Protein AF-A0A7S0ZUU3-F1 (afdb_monomer)

Structure (mmCIF, N/CA/C/O backbone):
data_AF-A0A7S0ZUU3-F1
#
_entry.id   AF-A0A7S0ZUU3-F1
#
loop_
_atom_site.group_PDB
_atom_site.id
_atom_site.type_symbol
_atom_site.label_atom_id
_atom_site.label_alt_id
_atom_site.label_comp_id
_atom_site.label_asym_id
_atom_site.label_entity_id
_atom_site.la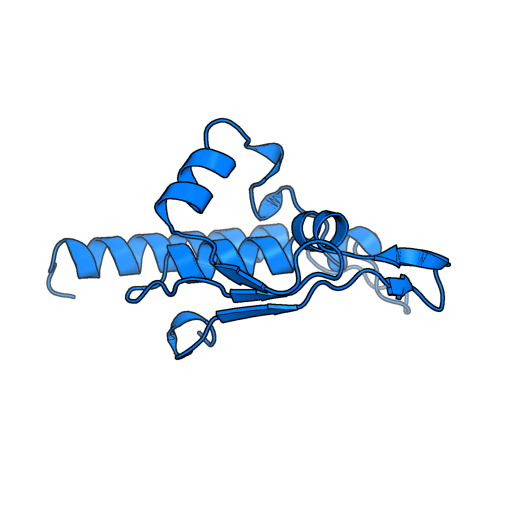bel_seq_id
_atom_site.pdbx_PDB_ins_code
_atom_site.Cartn_x
_atom_site.Cartn_y
_atom_site.Cartn_z
_atom_site.occupancy
_atom_site.B_iso_or_equiv
_atom_site.auth_seq_id
_atom_site.auth_comp_id
_atom_site.auth_asym_id
_atom_site.auth_atom_id
_atom_site.pdbx_PDB_model_num
ATOM 1 N N . TYR A 1 1 ? -13.919 -6.413 -0.246 1.00 64.88 1 TYR A N 1
ATOM 2 C CA . TYR A 1 1 ? -13.371 -6.154 1.104 1.00 64.88 1 TYR A CA 1
ATOM 3 C C . TYR A 1 1 ? -12.536 -7.333 1.614 1.00 64.88 1 TYR A C 1
ATOM 5 O O . TYR A 1 1 ? -12.935 -7.974 2.579 1.00 64.88 1 TYR A O 1
ATOM 13 N N . TYR A 1 2 ? -11.403 -7.670 0.983 1.00 88.50 2 TYR A N 1
ATOM 14 C CA . TYR A 1 2 ? -10.568 -8.771 1.500 1.00 88.50 2 TYR A CA 1
ATOM 15 C C . TYR A 1 2 ? -9.638 -8.297 2.627 1.00 88.50 2 TYR A C 1
ATOM 17 O O . TYR A 1 2 ? -9.578 -8.9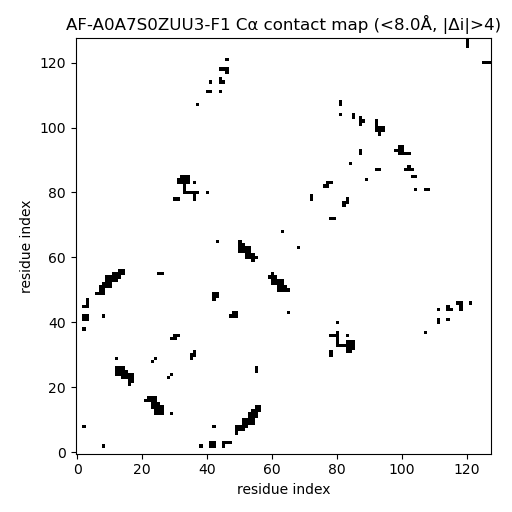58 3.655 1.00 88.50 2 TYR A O 1
ATOM 25 N N . VAL A 1 3 ? -9.015 -7.115 2.492 1.00 92.12 3 VAL A N 1
ATOM 26 C CA . VAL A 1 3 ? -8.154 -6.528 3.540 1.00 92.12 3 VAL A CA 1
ATOM 27 C C . VAL A 1 3 ? -8.922 -6.338 4.853 1.00 92.12 3 VAL A C 1
ATOM 29 O O . VAL A 1 3 ? -8.450 -6.728 5.908 1.00 92.12 3 VAL A O 1
ATOM 32 N N . GLU A 1 4 ? -10.160 -5.851 4.792 1.00 90.00 4 GLU A N 1
ATOM 33 C CA . GLU A 1 4 ? -11.045 -5.704 5.963 1.00 90.00 4 GLU A CA 1
ATOM 34 C C . GLU A 1 4 ? -11.332 -7.030 6.696 1.00 90.00 4 GLU A C 1
ATOM 36 O O . GLU A 1 4 ? -11.639 -7.033 7.884 1.00 90.00 4 GLU A O 1
ATOM 41 N N . ARG A 1 5 ? -11.280 -8.162 5.982 1.00 91.12 5 ARG A N 1
ATOM 42 C CA . ARG A 1 5 ? -11.618 -9.493 6.509 1.00 91.12 5 ARG A CA 1
ATOM 43 C C . ARG A 1 5 ? -10.388 -10.341 6.827 1.00 91.12 5 ARG A C 1
ATOM 45 O O . ARG A 1 5 ? -10.549 -11.471 7.280 1.00 91.12 5 ARG A O 1
ATOM 52 N N . CYS A 1 6 ? -9.180 -9.847 6.563 1.00 92.19 6 CYS A N 1
ATOM 53 C CA . CYS A 1 6 ? -7.968 -10.622 6.787 1.00 92.19 6 CYS A CA 1
ATOM 54 C C . CYS A 1 6 ? -7.603 -10.674 8.280 1.00 92.19 6 CYS A C 1
ATOM 56 O O . CYS A 1 6 ? -7.910 -9.768 9.053 1.00 92.19 6 CYS A O 1
ATOM 58 N N . ASN A 1 7 ? -6.947 -11.760 8.695 1.00 93.12 7 ASN A N 1
ATOM 59 C CA . ASN A 1 7 ? -6.415 -11.914 10.054 1.00 93.12 7 ASN A CA 1
ATOM 60 C C . ASN A 1 7 ? -4.919 -11.588 10.138 1.00 93.12 7 ASN A C 1
ATOM 62 O O . ASN A 1 7 ? -4.389 -11.391 11.230 1.00 93.12 7 ASN A O 1
ATOM 66 N N . CYS A 1 8 ? -4.242 -11.539 8.993 1.00 91.50 8 CYS A N 1
ATOM 67 C CA . CYS A 1 8 ? -2.836 -11.202 8.863 1.00 91.50 8 CYS A CA 1
ATOM 68 C C . CYS A 1 8 ? -2.619 -10.356 7.603 1.00 91.50 8 CYS A C 1
ATOM 70 O O . CYS A 1 8 ? -3.335 -10.504 6.614 1.00 91.50 8 CYS A O 1
ATOM 72 N N . PHE A 1 9 ? -1.611 -9.485 7.643 1.00 92.81 9 PHE A N 1
ATOM 73 C CA . PHE A 1 9 ? -1.205 -8.659 6.511 1.00 92.81 9 PHE A CA 1
ATOM 74 C C . PHE A 1 9 ? 0.293 -8.857 6.287 1.00 92.81 9 PHE A C 1
ATOM 76 O O . PHE A 1 9 ? 1.100 -8.535 7.159 1.00 92.81 9 PHE A O 1
ATOM 83 N N . TRP A 1 10 ? 0.661 -9.415 5.138 1.00 92.38 10 TRP A N 1
ATOM 84 C CA . TRP A 1 10 ? 2.043 -9.751 4.808 1.00 92.38 10 TRP A CA 1
ATOM 85 C C . TRP A 1 10 ? 2.491 -8.970 3.582 1.00 92.38 10 TRP A C 1
ATOM 87 O O . TRP A 1 10 ? 1.818 -8.971 2.554 1.00 92.38 10 TRP A O 1
ATOM 97 N N . VAL A 1 11 ? 3.657 -8.343 3.685 1.00 92.00 11 VAL A N 1
ATOM 98 C CA . VAL A 1 11 ? 4.350 -7.723 2.559 1.00 92.00 11 VAL A CA 1
ATOM 99 C C . VAL A 1 11 ? 5.562 -8.578 2.238 1.00 92.00 11 VAL A C 1
ATOM 101 O O . VAL A 1 11 ? 6.599 -8.474 2.889 1.00 92.00 11 VAL A O 1
ATOM 104 N N . LEU A 1 12 ? 5.424 -9.440 1.234 1.00 91.94 12 LEU A N 1
ATOM 105 C CA . LEU A 1 12 ? 6.531 -10.236 0.718 1.00 91.94 12 LEU A CA 1
ATOM 106 C C . LEU A 1 12 ? 7.205 -9.470 -0.423 1.00 91.94 12 LEU A C 1
ATOM 108 O O . LEU A 1 12 ? 6.656 -9.367 -1.521 1.00 91.94 12 LEU A O 1
ATOM 112 N N . ALA A 1 13 ? 8.380 -8.908 -0.150 1.00 92.25 13 ALA A N 1
ATOM 113 C CA . ALA A 1 13 ? 9.139 -8.130 -1.123 1.00 92.25 13 ALA A CA 1
ATOM 114 C C . ALA A 1 13 ? 10.650 -8.439 -1.052 1.00 92.25 13 ALA A C 1
ATOM 116 O O . ALA A 1 13 ? 11.439 -7.520 -0.799 1.00 92.25 13 ALA A O 1
ATOM 117 N N . PRO A 1 14 ? 11.054 -9.711 -1.261 1.00 91.62 14 PRO A N 1
ATOM 118 C CA . PRO A 1 14 ? 12.462 -10.073 -1.396 1.00 91.62 14 PRO A CA 1
ATOM 119 C C . PRO A 1 14 ? 13.075 -9.398 -2.625 1.00 91.62 14 PRO A C 1
ATOM 121 O O . PRO A 1 14 ? 12.360 -9.005 -3.558 1.00 91.62 14 PRO A O 1
ATOM 124 N N . ASP A 1 15 ? 14.396 -9.270 -2.621 1.00 91.31 15 ASP A N 1
ATOM 125 C CA . ASP A 1 15 ? 15.122 -8.791 -3.780 1.00 91.31 15 ASP A CA 1
ATOM 126 C C . ASP A 1 15 ? 15.055 -9.869 -4.867 1.00 91.31 15 ASP A C 1
ATOM 128 O O . ASP A 1 15 ? 15.477 -11.012 -4.710 1.00 91.31 15 ASP A O 1
ATOM 132 N N . ALA A 1 16 ? 14.491 -9.500 -6.006 1.00 91.69 16 ALA A N 1
ATOM 133 C CA . ALA A 1 16 ? 14.325 -10.385 -7.146 1.00 91.69 16 ALA A CA 1
ATOM 134 C C . ALA A 1 16 ? 14.698 -9.648 -8.429 1.00 91.69 16 ALA A C 1
ATOM 136 O O . ALA A 1 16 ? 14.773 -8.419 -8.472 1.00 91.69 16 ALA A O 1
ATOM 137 N N . ARG A 1 17 ? 14.914 -10.392 -9.510 1.00 93.44 17 ARG A N 1
ATOM 138 C CA . ARG A 1 17 ? 15.046 -9.817 -10.847 1.00 93.44 17 ARG A CA 1
ATOM 139 C C . ARG A 1 17 ? 13.821 -10.214 -11.651 1.00 93.44 17 ARG A C 1
ATOM 141 O O . ARG A 1 17 ? 13.510 -11.395 -11.738 1.00 93.44 17 ARG A O 1
ATOM 148 N N . HIS A 1 18 ? 13.114 -9.232 -12.199 1.00 89.81 18 HIS A N 1
ATOM 149 C CA . HIS A 1 18 ? 11.989 -9.501 -13.087 1.00 89.81 18 HIS A CA 1
ATOM 150 C C . HIS A 1 18 ? 12.494 -10.265 -14.311 1.00 89.81 18 HIS A C 1
ATOM 152 O O . HIS A 1 18 ? 13.445 -9.803 -14.941 1.00 89.81 18 HIS A O 1
ATOM 158 N N . GLU A 1 19 ? 11.846 -11.375 -14.663 1.00 92.38 19 GLU A N 1
ATOM 159 C CA . GLU A 1 19 ? 12.294 -12.237 -15.764 1.00 92.38 19 GLU A CA 1
ATOM 160 C C . GLU A 1 19 ? 12.339 -11.460 -17.084 1.00 92.38 19 GLU A C 1
ATOM 162 O O . GLU A 1 19 ? 13.410 -11.269 -17.644 1.00 92.38 19 GLU A O 1
ATOM 167 N N . ASP A 1 20 ? 11.211 -10.873 -17.500 1.00 90.25 20 ASP A N 1
ATOM 168 C CA . ASP A 1 20 ? 11.132 -10.191 -18.803 1.00 90.25 20 ASP A CA 1
ATOM 169 C C . ASP A 1 20 ? 11.836 -8.825 -18.844 1.00 90.25 20 ASP A C 1
ATOM 171 O O . ASP A 1 20 ? 12.508 -8.475 -19.810 1.00 90.25 20 ASP A O 1
ATOM 175 N N . ARG A 1 21 ? 11.663 -8.003 -17.799 1.00 85.94 21 ARG A N 1
ATOM 176 C CA . ARG A 1 21 ? 12.192 -6.626 -17.763 1.00 85.94 21 ARG A CA 1
ATOM 177 C C . ARG A 1 21 ? 13.638 -6.548 -17.291 1.00 85.94 21 ARG A C 1
ATOM 179 O O . ARG A 1 21 ? 14.244 -5.482 -17.374 1.00 85.94 21 ARG A O 1
ATOM 186 N N . HIS A 1 22 ? 14.159 -7.623 -16.703 1.00 89.25 22 HIS A N 1
ATOM 187 C CA . HIS A 1 22 ? 15.471 -7.689 -16.056 1.00 89.25 22 HIS A CA 1
ATOM 188 C C . HIS A 1 22 ? 15.733 -6.617 -14.981 1.00 89.25 22 HIS A C 1
ATOM 190 O O . HIS A 1 22 ? 16.879 -6.439 -14.553 1.00 89.25 22 HIS A O 1
ATOM 196 N N . GLN A 1 23 ? 14.685 -5.928 -14.523 1.00 89.31 23 GLN A N 1
ATOM 197 C CA . GLN A 1 23 ? 14.733 -4.897 -13.490 1.00 89.31 23 GLN A CA 1
ATOM 198 C C . GLN A 1 23 ? 14.815 -5.534 -12.103 1.00 89.31 23 GLN A C 1
ATOM 200 O O . GLN A 1 23 ? 14.249 -6.602 -11.867 1.00 89.31 23 GLN A O 1
ATOM 205 N N . ARG A 1 24 ? 15.499 -4.861 -11.171 1.00 90.94 24 ARG A N 1
ATOM 206 C CA . ARG A 1 24 ? 15.481 -5.257 -9.760 1.00 90.94 24 ARG A CA 1
ATOM 207 C C . ARG A 1 24 ? 14.109 -4.957 -9.158 1.00 90.94 24 ARG A C 1
ATOM 209 O O . ARG A 1 24 ? 13.624 -3.829 -9.221 1.00 90.94 24 ARG A O 1
ATOM 216 N N . CYS A 1 25 ? 13.518 -5.973 -8.558 1.00 91.50 25 CYS A N 1
ATOM 217 C CA . CYS A 1 25 ? 12.333 -5.903 -7.726 1.00 91.50 25 CYS A CA 1
ATOM 218 C C . CYS A 1 25 ? 12.746 -6.107 -6.268 1.00 91.50 25 CYS A C 1
ATOM 220 O O . CYS A 1 25 ? 13.767 -6.718 -5.988 1.00 91.50 25 CYS A O 1
ATOM 222 N N . GLY A 1 26 ? 11.958 -5.561 -5.357 1.00 92.00 26 GLY A N 1
ATOM 223 C CA . GLY A 1 26 ? 12.213 -5.561 -3.920 1.00 92.00 26 GLY A CA 1
ATOM 224 C C . GLY A 1 26 ? 11.289 -4.572 -3.225 1.00 92.00 26 GLY A C 1
ATOM 225 O O . GLY A 1 26 ? 10.389 -3.997 -3.856 1.00 92.00 26 GLY A O 1
ATOM 226 N N . PHE A 1 27 ? 11.520 -4.320 -1.940 1.00 90.31 27 PHE A N 1
ATOM 227 C CA . PHE A 1 2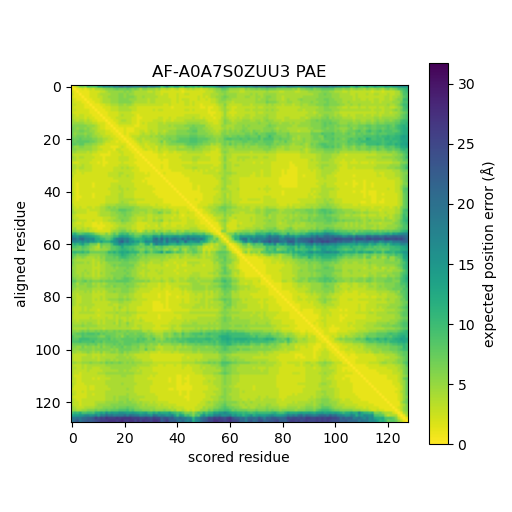7 ? 10.636 -3.474 -1.132 1.00 90.31 27 PHE A CA 1
ATOM 228 C C . PHE A 1 27 ? 10.436 -2.059 -1.700 1.00 90.31 27 PHE A C 1
ATOM 230 O O . PHE A 1 27 ? 9.312 -1.557 -1.738 1.00 90.31 27 PHE A O 1
ATOM 237 N N . ALA A 1 28 ? 11.492 -1.434 -2.232 1.00 89.12 28 ALA A N 1
ATOM 238 C CA . ALA A 1 28 ? 11.394 -0.112 -2.857 1.00 89.12 28 ALA A CA 1
ATOM 239 C C . ALA A 1 28 ? 10.463 -0.111 -4.084 1.00 89.12 28 ALA A C 1
ATOM 241 O O . ALA A 1 28 ? 9.606 0.763 -4.214 1.00 89.12 28 ALA A O 1
ATOM 242 N N . SER A 1 29 ? 10.585 -1.121 -4.955 1.00 91.56 29 SER A N 1
ATOM 243 C CA . SER A 1 29 ? 9.703 -1.272 -6.120 1.00 91.56 29 SER A CA 1
ATOM 244 C C . SER A 1 29 ? 8.260 -1.574 -5.705 1.00 91.56 29 SER A C 1
ATOM 246 O O . SER A 1 29 ? 7.333 -1.004 -6.273 1.00 91.56 29 SER A O 1
ATOM 248 N N . TRP A 1 30 ? 8.062 -2.389 -4.659 1.00 92.94 30 TRP A N 1
ATOM 249 C CA . TRP A 1 30 ? 6.748 -2.699 -4.095 1.00 92.94 30 TRP A CA 1
ATOM 250 C C . TRP A 1 30 ? 6.061 -1.424 -3.587 1.00 92.94 30 TRP A C 1
ATOM 252 O O . TRP A 1 30 ? 4.944 -1.123 -4.005 1.00 92.94 30 TRP A O 1
ATOM 262 N N . ARG A 1 31 ? 6.781 -0.595 -2.815 1.00 90.62 31 ARG A N 1
ATOM 263 C CA . ARG A 1 31 ? 6.327 0.734 -2.364 1.00 90.62 31 ARG A CA 1
ATOM 264 C C . ARG A 1 31 ? 6.101 1.719 -3.513 1.00 90.62 31 ARG A C 1
ATOM 266 O O . ARG A 1 31 ? 5.509 2.772 -3.292 1.00 90.62 31 ARG A O 1
ATOM 273 N N . GLY A 1 32 ? 6.574 1.441 -4.726 1.00 92.56 32 GLY A N 1
ATOM 274 C CA . GLY A 1 32 ? 6.298 2.235 -5.925 1.00 92.56 32 GLY A CA 1
ATOM 275 C C . GLY A 1 32 ? 4.939 1.937 -6.566 1.00 92.56 32 GLY A C 1
ATOM 276 O O . GLY A 1 32 ? 4.396 2.794 -7.264 1.00 92.56 32 GLY A O 1
ATOM 277 N N . ARG A 1 33 ? 4.364 0.754 -6.319 1.00 94.12 33 ARG A N 1
ATOM 278 C CA . ARG A 1 33 ? 3.148 0.290 -6.998 1.00 94.12 33 ARG A CA 1
ATOM 279 C C . ARG A 1 33 ? 1.886 0.858 -6.361 1.00 94.12 33 ARG A C 1
ATOM 281 O O . ARG A 1 33 ? 1.722 0.840 -5.144 1.00 94.12 33 ARG A O 1
ATOM 288 N N . GLY A 1 34 ? 0.976 1.323 -7.208 1.00 95.56 34 GLY A N 1
ATOM 289 C CA . GLY A 1 34 ? -0.302 1.909 -6.812 1.00 95.56 34 GLY A CA 1
ATOM 290 C C . GLY A 1 34 ? -1.172 0.945 -6.015 1.00 95.56 34 GLY A C 1
ATOM 291 O O . GLY A 1 34 ? -1.620 1.289 -4.924 1.00 95.56 34 GLY A O 1
ATOM 292 N N . TRP A 1 35 ? -1.318 -0.289 -6.505 1.00 94.75 35 TRP A N 1
ATOM 293 C CA . TRP A 1 35 ? -2.079 -1.336 -5.821 1.00 94.75 35 TRP A CA 1
ATOM 294 C C . TRP A 1 35 ? -1.518 -1.668 -4.436 1.00 94.75 35 TRP A C 1
ATOM 296 O O . TRP A 1 35 ? -2.267 -1.690 -3.471 1.00 94.75 35 TRP A O 1
ATOM 306 N N . CYS A 1 36 ? -0.200 -1.811 -4.301 1.00 94.44 36 CYS A N 1
ATOM 307 C CA . CYS A 1 36 ? 0.428 -2.116 -3.013 1.00 94.44 36 CYS A CA 1
ATOM 308 C C . CYS A 1 36 ? 0.231 -0.996 -1.981 1.00 94.44 36 CYS A C 1
ATOM 310 O O . CYS A 1 36 ? -0.087 -1.253 -0.822 1.00 94.44 36 CYS A O 1
ATOM 312 N N . ARG A 1 37 ? 0.340 0.268 -2.411 1.00 94.31 37 ARG A N 1
ATOM 313 C CA . ARG A 1 37 ? 0.017 1.414 -1.548 1.00 94.31 37 ARG A CA 1
ATOM 314 C C . ARG A 1 37 ? -1.453 1.419 -1.151 1.00 94.31 37 ARG A C 1
ATOM 316 O O . ARG A 1 37 ? -1.762 1.721 -0.003 1.00 94.31 37 ARG A O 1
ATOM 323 N N . LEU A 1 38 ? -2.356 1.109 -2.084 1.00 95.25 38 LEU A N 1
ATOM 324 C CA . LEU A 1 38 ? -3.780 0.996 -1.782 1.00 95.25 38 LEU A CA 1
ATOM 325 C C . LEU A 1 38 ? -4.026 -0.063 -0.705 1.00 95.25 38 LEU A C 1
ATOM 327 O O . LEU A 1 38 ? -4.795 0.204 0.207 1.00 95.25 38 LEU A O 1
ATOM 331 N N . GLU A 1 39 ? -3.364 -1.219 -0.768 1.00 94.69 39 GLU A N 1
ATOM 332 C CA . GLU A 1 39 ? -3.488 -2.270 0.248 1.00 94.69 39 GLU A CA 1
ATOM 333 C C . GLU A 1 39 ? -3.043 -1.796 1.636 1.00 94.69 39 GLU A C 1
ATOM 335 O O . GLU A 1 39 ? -3.743 -2.038 2.620 1.00 94.69 39 GLU A O 1
ATOM 340 N N . GLU A 1 40 ? -1.922 -1.075 1.732 1.00 92.19 40 GLU A N 1
ATOM 341 C CA . GLU A 1 40 ? -1.471 -0.500 3.007 1.00 92.19 40 GLU A CA 1
ATOM 342 C C . GLU A 1 40 ? -2.466 0.518 3.565 1.00 92.19 40 GLU A C 1
ATOM 344 O O . GLU A 1 40 ? -2.808 0.472 4.749 1.00 92.19 40 GLU A O 1
ATOM 349 N N . TRP A 1 41 ? -2.961 1.421 2.715 1.00 93.75 41 TRP A N 1
ATOM 350 C CA . TRP A 1 41 ? -3.966 2.404 3.113 1.00 93.75 41 TRP A CA 1
ATOM 351 C C . TRP A 1 41 ? -5.304 1.748 3.453 1.00 93.75 41 TRP A C 1
ATOM 353 O O . TRP A 1 41 ? -5.960 2.177 4.395 1.00 93.75 41 TRP A O 1
ATOM 363 N N . ALA A 1 42 ? -5.688 0.676 2.765 1.00 94.62 42 ALA A N 1
ATOM 364 C CA . ALA A 1 42 ? -6.869 -0.109 3.091 1.00 94.6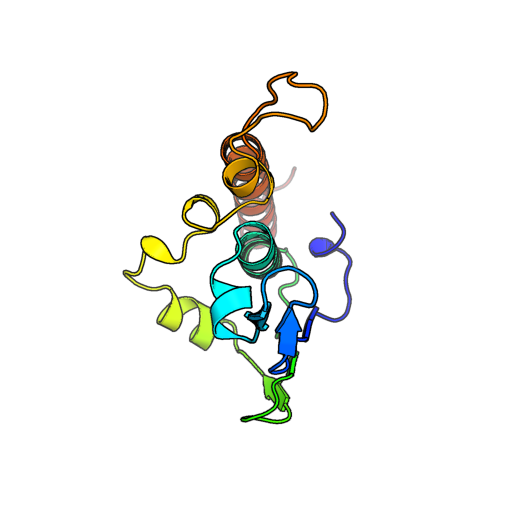2 42 ALA A CA 1
ATOM 365 C C . ALA A 1 42 ? -6.718 -0.799 4.454 1.00 94.62 42 ALA A C 1
ATOM 367 O O . ALA A 1 42 ? -7.651 -0.786 5.249 1.00 94.62 42 ALA A O 1
ATOM 368 N N . ASN A 1 43 ? -5.541 -1.341 4.782 1.00 93.88 43 ASN A N 1
ATOM 369 C CA . ASN A 1 43 ? -5.279 -1.878 6.118 1.00 93.88 43 ASN A CA 1
ATOM 370 C C . ASN A 1 43 ? -5.371 -0.769 7.178 1.00 93.88 43 ASN A C 1
ATOM 372 O O . ASN A 1 43 ? -6.043 -0.933 8.199 1.00 93.88 43 ASN A O 1
ATOM 376 N N . PHE A 1 44 ? -4.780 0.396 6.907 1.00 91.94 44 PHE A N 1
ATOM 377 C CA . PHE A 1 44 ? -4.876 1.552 7.794 1.00 91.94 44 PHE A CA 1
ATOM 378 C C . PHE A 1 44 ? -6.318 2.056 7.968 1.00 91.94 44 PHE A C 1
ATOM 380 O O . PHE A 1 44 ? -6.701 2.419 9.074 1.00 91.94 44 PHE A O 1
ATOM 387 N N . LEU A 1 45 ? -7.136 2.060 6.915 1.00 93.06 45 LEU A N 1
ATOM 388 C CA . LEU A 1 45 ? -8.531 2.516 6.942 1.00 93.06 45 LEU A CA 1
ATOM 389 C C . LEU A 1 45 ? -9.531 1.418 7.315 1.00 93.06 45 LEU A C 1
ATOM 391 O O . LEU A 1 45 ? -10.714 1.705 7.463 1.00 93.06 45 LEU A O 1
ATOM 395 N N . SER A 1 46 ? -9.087 0.178 7.498 1.00 93.25 46 SER A N 1
ATOM 396 C CA . SER A 1 46 ? -9.957 -0.884 7.998 1.00 93.25 46 SER A CA 1
ATOM 397 C C . SER A 1 46 ? -10.396 -0.605 9.438 1.00 93.25 46 SER A C 1
ATOM 399 O O . SER A 1 46 ? -9.696 0.082 10.200 1.00 93.25 46 SER A O 1
ATOM 401 N N . ARG A 1 47 ? -11.551 -1.154 9.834 1.00 90.19 47 ARG A N 1
ATOM 402 C CA . ARG A 1 47 ? -12.031 -1.054 11.229 1.00 90.19 47 ARG A CA 1
ATOM 403 C C . ARG A 1 47 ? -11.085 -1.768 12.193 1.00 90.19 47 ARG A C 1
ATOM 405 O O . ARG A 1 47 ? -10.856 -1.308 13.308 1.00 90.19 47 ARG A O 1
ATOM 412 N N . ARG A 1 48 ? -10.461 -2.855 11.729 1.00 89.25 48 ARG A N 1
ATOM 413 C CA . ARG A 1 48 ? -9.427 -3.599 12.453 1.00 89.25 48 ARG A CA 1
ATOM 414 C C . ARG A 1 48 ? -8.105 -3.573 11.689 1.00 89.25 48 ARG A C 1
ATOM 416 O O . ARG A 1 48 ? -7.742 -4.543 11.030 1.00 89.25 48 ARG A O 1
ATOM 423 N N . SER A 1 49 ? -7.365 -2.481 11.839 1.00 89.31 49 SER A N 1
ATOM 424 C CA . SER A 1 49 ? -6.027 -2.368 11.263 1.00 89.31 49 SER A CA 1
ATOM 425 C C . SER A 1 49 ? -5.071 -3.388 11.876 1.00 89.31 49 SER A C 1
ATOM 427 O O . SER A 1 49 ? -4.988 -3.537 13.097 1.00 89.31 49 SER A O 1
ATOM 429 N N . LEU A 1 50 ? -4.339 -4.087 11.018 1.00 91.19 50 LEU A N 1
ATOM 430 C CA . LEU A 1 50 ? -3.335 -5.069 11.404 1.00 91.19 50 LEU A CA 1
ATOM 431 C C . LEU A 1 50 ? -1.941 -4.449 11.361 1.00 91.19 50 LEU A C 1
ATOM 433 O O . LEU A 1 50 ? -1.717 -3.446 10.685 1.00 91.19 50 LEU A O 1
ATOM 437 N N . MET A 1 51 ? -0.991 -5.076 12.050 1.00 91.00 51 MET A N 1
ATOM 438 C CA . MET A 1 51 ? 0.428 -4.753 11.930 1.00 91.00 51 MET A CA 1
ATOM 439 C C . MET A 1 51 ? 1.030 -5.578 10.784 1.00 91.00 51 MET A C 1
ATOM 441 O O . MET A 1 51 ? 1.100 -6.803 10.918 1.00 91.00 51 MET A O 1
ATOM 445 N N . PRO A 1 52 ? 1.450 -4.958 9.664 1.00 89.62 52 PRO A N 1
ATOM 446 C CA . PRO A 1 52 ? 2.078 -5.675 8.567 1.00 89.62 52 PRO A CA 1
ATOM 447 C C . PRO A 1 52 ? 3.371 -6.360 8.994 1.00 89.62 52 PRO A C 1
ATOM 449 O O . PRO A 1 52 ? 4.219 -5.749 9.655 1.00 89.62 52 PRO A O 1
ATOM 452 N N . LEU A 1 53 ? 3.535 -7.603 8.550 1.00 89.56 53 LEU A N 1
ATOM 453 C CA . LEU A 1 53 ? 4.811 -8.302 8.572 1.00 89.56 53 LEU A CA 1
ATOM 454 C C . LEU A 1 53 ? 5.488 -8.131 7.212 1.00 89.56 53 LEU A C 1
ATOM 456 O O . LEU A 1 53 ? 4.964 -8.583 6.194 1.00 89.56 53 LEU A O 1
ATOM 460 N N . VAL A 1 54 ? 6.631 -7.455 7.189 1.00 89.44 54 VAL A N 1
ATOM 461 C CA . VAL A 1 54 ? 7.396 -7.174 5.973 1.00 89.44 54 VAL A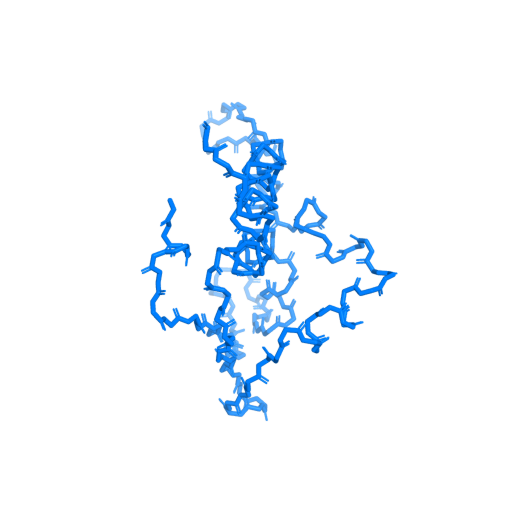 CA 1
ATOM 462 C C . VAL A 1 54 ? 8.583 -8.124 5.907 1.00 89.44 54 VAL A C 1
ATOM 464 O O . VAL A 1 54 ? 9.396 -8.181 6.829 1.00 89.44 54 VAL A O 1
ATOM 467 N N . VAL A 1 55 ? 8.676 -8.868 4.811 1.00 88.56 55 VAL A N 1
ATOM 468 C CA . VAL A 1 55 ? 9.721 -9.861 4.558 1.00 88.56 55 VAL A CA 1
ATOM 469 C C . VAL A 1 55 ? 10.567 -9.374 3.384 1.00 88.56 55 VAL A C 1
ATOM 471 O O . VAL A 1 55 ? 10.051 -9.188 2.278 1.00 88.56 55 VAL A O 1
ATOM 474 N N . THR A 1 56 ? 11.857 -9.149 3.640 1.00 88.31 56 THR A N 1
ATOM 475 C CA . THR A 1 56 ? 12.857 -8.697 2.656 1.00 88.31 56 THR A CA 1
ATOM 476 C C . THR A 1 56 ? 14.161 -9.476 2.838 1.00 88.31 56 THR A C 1
ATOM 478 O O . THR A 1 56 ? 14.365 -10.097 3.881 1.00 88.31 56 THR A O 1
ATOM 481 N N . ASP A 1 57 ? 15.076 -9.415 1.871 1.00 81.06 57 ASP A N 1
ATOM 482 C CA . ASP A 1 57 ? 16.352 -10.141 1.980 1.00 81.06 57 ASP A CA 1
ATOM 483 C C . ASP A 1 57 ? 17.365 -9.455 2.909 1.00 81.06 57 ASP A C 1
ATOM 485 O O . ASP A 1 57 ? 18.136 -10.126 3.597 1.00 81.06 57 ASP A O 1
ATOM 489 N N . THR A 1 58 ? 17.356 -8.118 2.976 1.00 69.31 58 THR A N 1
ATOM 490 C CA . THR A 1 58 ? 18.283 -7.333 3.817 1.00 69.31 58 THR A CA 1
ATOM 491 C C . THR A 1 58 ? 17.839 -7.264 5.280 1.00 69.31 58 THR A C 1
ATOM 493 O O . THR A 1 58 ? 18.668 -7.374 6.182 1.00 69.31 58 THR A O 1
ATOM 496 N N . GLN A 1 59 ? 16.534 -7.145 5.534 1.00 63.03 59 GLN A N 1
ATOM 497 C CA . GLN A 1 59 ? 15.922 -7.327 6.849 1.00 63.03 59 GLN A CA 1
ATOM 498 C C . GLN A 1 59 ? 14.971 -8.518 6.775 1.00 63.03 59 GLN A C 1
ATOM 500 O O . GLN A 1 59 ? 13.868 -8.395 6.240 1.00 63.03 59 GLN A O 1
ATOM 505 N N . ARG A 1 60 ? 15.409 -9.669 7.310 1.00 67.69 60 ARG A N 1
ATOM 506 C CA . ARG A 1 60 ? 14.720 -10.957 7.121 1.00 67.69 60 ARG A CA 1
ATOM 507 C C . ARG A 1 60 ? 13.224 -10.868 7.426 1.00 67.69 60 ARG A C 1
ATOM 509 O O . ARG A 1 60 ? 12.427 -11.376 6.647 1.00 67.69 60 ARG A O 1
ATOM 516 N N . ILE A 1 61 ? 12.847 -10.211 8.526 1.00 75.00 61 ILE A N 1
ATOM 517 C CA . ILE A 1 61 ? 11.454 -9.956 8.914 1.00 75.00 61 ILE A CA 1
ATOM 518 C C . ILE A 1 61 ? 11.401 -8.686 9.776 1.00 75.00 61 ILE A C 1
ATOM 520 O O . ILE A 1 61 ? 12.111 -8.608 10.780 1.00 75.00 61 ILE A O 1
ATOM 524 N N . VAL A 1 62 ? 10.544 -7.721 9.436 1.00 82.62 62 VAL A N 1
ATOM 525 C CA . VAL A 1 62 ? 10.247 -6.553 10.285 1.00 82.62 62 VAL A CA 1
ATOM 526 C C . VAL A 1 62 ? 8.753 -6.304 10.391 1.00 82.62 62 VAL A C 1
ATOM 528 O O . VAL A 1 62 ? 7.995 -6.511 9.447 1.00 82.62 62 VAL A O 1
ATOM 531 N N . THR A 1 63 ? 8.315 -5.838 11.555 1.00 79.62 63 THR A N 1
ATOM 532 C CA . THR A 1 63 ? 6.945 -5.367 11.752 1.00 79.62 63 THR A CA 1
ATOM 533 C C . THR A 1 63 ? 6.874 -3.874 11.517 1.00 79.62 63 THR A C 1
ATOM 535 O O . THR A 1 63 ? 7.719 -3.126 12.011 1.00 79.62 63 THR A O 1
ATOM 538 N N . TYR A 1 64 ? 5.829 -3.428 10.833 1.00 77.06 64 TYR A N 1
ATOM 539 C CA . TYR A 1 64 ? 5.634 -2.016 10.550 1.00 77.06 64 TYR A CA 1
ATOM 540 C C . TYR A 1 64 ? 4.439 -1.479 11.336 1.00 77.06 64 TYR A C 1
ATOM 542 O O . TYR A 1 64 ? 3.288 -1.736 11.000 1.00 77.06 64 TYR A O 1
ATOM 550 N N . SER A 1 65 ? 4.692 -0.781 12.445 1.00 83.50 65 SER A N 1
ATOM 551 C CA . SER A 1 65 ? 3.599 -0.268 13.283 1.00 83.50 65 SER A CA 1
ATOM 552 C C . SER A 1 65 ? 2.783 0.805 12.549 1.00 83.50 65 SER A C 1
ATOM 554 O O . SER A 1 65 ? 3.297 1.494 11.665 1.00 83.50 65 SER A O 1
ATOM 556 N N . MET A 1 66 ? 1.527 1.020 12.956 1.00 82.25 66 MET A N 1
ATOM 557 C CA . MET A 1 66 ? 0.710 2.101 12.386 1.00 82.25 66 MET A CA 1
ATOM 558 C C . MET A 1 66 ? 1.313 3.492 12.613 1.00 82.25 66 MET A C 1
ATOM 560 O O . MET A 1 66 ? 1.207 4.355 11.746 1.00 82.25 66 MET A O 1
ATOM 564 N N . ILE A 1 67 ? 1.964 3.715 13.759 1.00 86.56 67 ILE A N 1
ATOM 565 C CA . ILE A 1 67 ? 2.634 4.989 14.052 1.00 86.56 67 ILE A CA 1
ATOM 566 C C 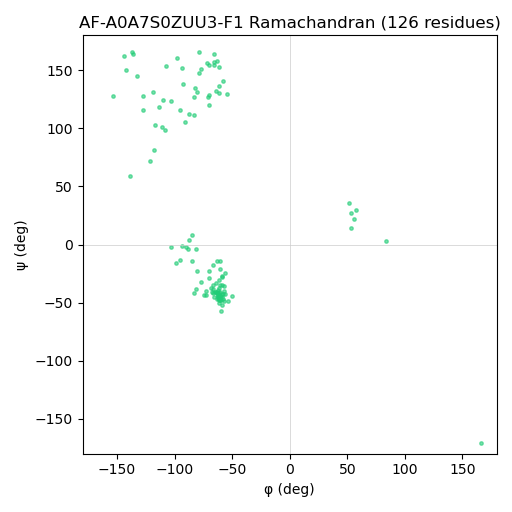. ILE A 1 67 ? 3.802 5.185 13.084 1.00 86.56 67 ILE A C 1
ATOM 568 O O . ILE A 1 67 ? 3.930 6.251 12.487 1.00 86.56 67 ILE A O 1
ATOM 572 N N . SER A 1 68 ? 4.608 4.140 12.875 1.00 86.38 68 SER A N 1
ATOM 573 C CA . SER A 1 68 ? 5.702 4.156 11.900 1.00 86.38 68 SER A CA 1
ATOM 574 C C . SER A 1 68 ? 5.179 4.451 10.494 1.00 86.38 68 SER A C 1
ATOM 576 O O . SER A 1 68 ? 5.717 5.333 9.834 1.00 86.38 68 SER A O 1
ATOM 578 N N . PHE A 1 69 ? 4.086 3.801 10.077 1.00 86.44 69 PHE A N 1
ATOM 579 C CA . PHE A 1 69 ? 3.421 4.060 8.797 1.00 86.44 69 PHE A CA 1
ATOM 580 C C . PHE A 1 69 ? 2.989 5.524 8.644 1.00 86.44 69 PHE A C 1
ATOM 582 O O . PHE A 1 69 ? 3.271 6.148 7.620 1.00 86.44 69 PHE A O 1
ATOM 589 N N . LEU A 1 70 ? 2.318 6.096 9.647 1.00 87.69 70 LEU A N 1
ATOM 590 C CA . LEU A 1 70 ? 1.867 7.488 9.597 1.00 87.69 70 LEU A CA 1
ATOM 591 C C . LEU A 1 70 ? 3.044 8.459 9.508 1.00 87.69 70 LEU A C 1
ATOM 593 O O . LEU A 1 70 ? 3.051 9.325 8.636 1.00 87.69 70 LEU A O 1
ATOM 597 N N . MET A 1 71 ? 4.062 8.275 10.349 1.00 88.94 71 MET A N 1
ATOM 598 C CA . MET A 1 71 ? 5.269 9.107 10.339 1.00 88.94 71 MET A CA 1
ATOM 599 C C . MET A 1 71 ? 6.014 9.011 9.007 1.00 88.94 71 MET A C 1
ATOM 601 O O . MET A 1 71 ? 6.500 10.009 8.478 1.00 88.94 71 MET A O 1
ATOM 605 N N . ASP A 1 72 ? 6.054 7.823 8.410 1.00 86.25 72 ASP A N 1
ATOM 606 C CA . ASP A 1 72 ? 6.700 7.628 7.122 1.00 86.25 72 ASP A CA 1
ATOM 607 C C . ASP A 1 72 ? 5.960 8.274 5.958 1.00 86.25 72 ASP A C 1
ATOM 609 O O . ASP A 1 72 ? 6.608 8.614 4.964 1.00 86.25 72 ASP A O 1
ATOM 613 N N . ASN A 1 73 ? 4.640 8.423 6.037 1.00 88.50 73 ASN A N 1
ATOM 614 C CA . ASN A 1 73 ? 3.835 9.051 4.990 1.00 88.50 73 ASN A CA 1
ATOM 615 C C . ASN A 1 73 ? 3.571 10.543 5.247 1.00 88.50 73 ASN A C 1
ATOM 617 O O . ASN A 1 73 ? 3.174 11.254 4.320 1.00 88.50 73 ASN A O 1
ATOM 621 N N . LEU A 1 74 ? 3.834 11.035 6.461 1.00 90.75 74 LEU A N 1
ATOM 622 C CA . LEU A 1 74 ? 3.671 12.438 6.827 1.00 90.75 74 LEU A CA 1
ATOM 623 C C . LEU A 1 74 ? 4.454 13.347 5.868 1.00 90.75 74 LEU A C 1
ATOM 625 O O . LEU A 1 74 ? 5.638 13.123 5.610 1.00 90.75 74 LEU A O 1
ATOM 629 N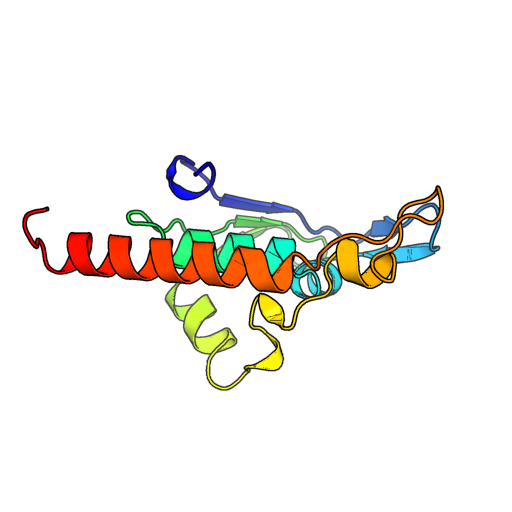 N . ASN A 1 75 ? 3.779 14.365 5.327 1.00 90.06 75 ASN A N 1
ATOM 630 C CA . ASN A 1 75 ? 4.328 15.330 4.365 1.00 90.06 75 ASN A CA 1
ATOM 631 C C . ASN A 1 75 ? 4.935 14.714 3.087 1.00 90.06 75 ASN A C 1
ATOM 633 O O . ASN A 1 75 ? 5.741 15.351 2.412 1.00 90.06 75 ASN A O 1
ATOM 637 N N . LYS A 1 76 ? 4.546 13.485 2.716 1.00 91.38 76 LYS A N 1
ATOM 638 C CA . LYS A 1 76 ? 5.020 12.810 1.495 1.00 91.38 76 LYS A CA 1
ATOM 639 C C . LYS A 1 76 ? 3.845 12.455 0.575 1.00 91.38 76 LYS A C 1
ATOM 641 O O . LYS A 1 76 ? 3.543 11.273 0.411 1.00 91.38 76 LYS A O 1
ATOM 646 N N . PRO A 1 77 ? 3.205 13.439 -0.091 1.00 89.12 77 PRO A N 1
ATOM 647 C CA . PRO A 1 77 ? 2.073 13.185 -0.991 1.00 89.12 77 PRO A CA 1
ATOM 648 C C . PRO A 1 77 ? 2.440 12.243 -2.147 1.00 89.12 77 PRO A C 1
ATOM 650 O O . PRO A 1 77 ? 1.613 11.457 -2.597 1.00 89.12 77 PRO A O 1
ATOM 653 N N . ALA A 1 78 ? 3.711 12.224 -2.560 1.00 90.00 78 ALA A N 1
ATOM 654 C CA . ALA A 1 78 ? 4.233 11.279 -3.546 1.00 90.00 78 ALA A CA 1
ATOM 655 C C . ALA A 1 78 ? 4.109 9.799 -3.125 1.00 90.00 78 ALA A C 1
ATOM 657 O O . ALA A 1 78 ? 4.267 8.924 -3.974 1.00 90.00 78 ALA A O 1
ATOM 658 N N . ARG A 1 79 ? 3.835 9.503 -1.844 1.00 88.12 79 ARG A N 1
ATOM 659 C CA . ARG A 1 79 ? 3.563 8.153 -1.315 1.00 88.12 79 ARG A CA 1
ATOM 660 C C . ARG A 1 79 ? 2.069 7.808 -1.261 1.00 88.12 79 ARG A C 1
ATOM 662 O O . ARG A 1 79 ? 1.732 6.684 -0.900 1.00 88.12 79 ARG A O 1
ATOM 669 N N . ALA A 1 80 ? 1.176 8.721 -1.646 1.00 91.50 80 ALA A N 1
ATOM 670 C CA . ALA A 1 80 ? -0.253 8.437 -1.719 1.00 91.50 80 ALA A CA 1
ATOM 671 C C . ALA A 1 80 ? -0.555 7.308 -2.732 1.00 91.50 80 ALA A C 1
ATOM 673 O O . ALA A 1 80 ? 0.194 7.153 -3.710 1.00 91.50 80 ALA A O 1
ATOM 674 N N . PRO A 1 81 ? -1.653 6.544 -2.549 1.00 93.25 81 PRO A N 1
ATOM 675 C CA . PRO A 1 81 ? -2.045 5.471 -3.464 1.00 93.25 81 PRO A CA 1
ATOM 676 C C . PRO A 1 81 ? -2.163 5.939 -4.915 1.00 93.25 81 PRO A C 1
ATOM 678 O O . PRO A 1 81 ? -1.529 5.361 -5.794 1.00 93.25 81 PRO A O 1
ATOM 681 N N . CYS A 1 82 ? -2.856 7.056 -5.159 1.00 92.94 82 CYS A N 1
ATOM 682 C CA . CYS A 1 82 ? -3.072 7.607 -6.503 1.00 92.94 82 CYS A CA 1
ATOM 683 C C . CYS A 1 82 ? -1.783 8.118 -7.178 1.00 92.94 82 CYS A C 1
ATOM 685 O O . CYS A 1 82 ? -1.735 8.276 -8.398 1.00 92.94 82 CYS A O 1
ATOM 687 N N . MET A 1 83 ? -0.717 8.347 -6.404 1.00 94.00 83 MET A N 1
ATOM 688 C CA . MET A 1 83 ? 0.605 8.727 -6.916 1.00 94.00 83 MET A CA 1
ATOM 689 C C . MET A 1 83 ? 1.495 7.512 -7.216 1.00 94.00 83 MET A C 1
ATOM 691 O O . MET A 1 83 ? 2.625 7.679 -7.666 1.00 94.00 83 MET A O 1
ATOM 695 N N . GLY A 1 84 ? 1.017 6.292 -6.954 1.00 94.25 84 GLY A N 1
ATOM 696 C CA . GLY A 1 84 ? 1.726 5.064 -7.298 1.00 94.25 84 GLY A CA 1
ATOM 697 C C . GLY A 1 84 ? 1.594 4.683 -8.773 1.00 94.25 84 GLY A C 1
ATOM 698 O O . GLY A 1 84 ? 0.740 5.192 -9.506 1.00 94.25 84 GLY A O 1
ATOM 699 N N . MET A 1 85 ? 2.452 3.754 -9.193 1.00 94.88 85 MET A N 1
ATOM 700 C CA . MET A 1 85 ? 2.442 3.168 -10.530 1.00 94.88 85 MET A CA 1
ATOM 701 C C . MET A 1 85 ? 1.420 2.029 -10.596 1.00 94.88 85 MET A C 1
ATOM 703 O O . MET A 1 85 ? 1.595 1.003 -9.936 1.00 94.88 85 MET A O 1
ATOM 707 N N . PHE A 1 86 ? 0.336 2.219 -11.344 1.00 95.25 86 PHE A N 1
ATOM 708 C CA . PHE A 1 86 ? -0.667 1.180 -11.588 1.00 95.25 86 PHE A CA 1
ATOM 709 C C . PHE A 1 86 ? -0.359 0.441 -12.882 1.00 95.25 86 PHE A C 1
ATOM 711 O O . PHE A 1 86 ? 0.162 1.034 -13.826 1.00 95.25 86 PHE A O 1
ATOM 718 N N . SER A 1 87 ? -0.769 -0.823 -12.954 1.00 91.94 87 SER A N 1
ATOM 719 C CA . SER A 1 87 ? -0.657 -1.608 -14.183 1.00 91.94 87 SER A CA 1
ATOM 720 C C . SER A 1 87 ? -1.425 -0.957 -15.338 1.00 91.94 87 SER A C 1
ATOM 722 O O . SER A 1 87 ? -0.932 -0.968 -16.461 1.00 91.94 87 SER A O 1
ATOM 724 N N . CYS A 1 88 ? -2.572 -0.311 -15.071 1.00 94.69 88 CYS A N 1
ATOM 725 C CA . CYS A 1 88 ? -3.301 0.472 -16.074 1.00 94.69 88 CYS A CA 1
ATOM 726 C C . CYS A 1 88 ? -2.424 1.569 -16.707 1.00 94.69 88 CYS A C 1
ATOM 728 O O . CYS A 1 88 ? -2.398 1.713 -17.928 1.00 94.69 88 CYS A O 1
ATOM 730 N N . CYS A 1 89 ? -1.637 2.273 -15.886 1.00 93.81 89 CYS A N 1
ATOM 731 C CA . CYS A 1 89 ? -0.730 3.326 -16.328 1.00 93.81 89 CYS A CA 1
ATOM 732 C C . CYS A 1 89 ? 0.498 2.765 -17.056 1.00 93.81 89 CYS A C 1
ATOM 734 O O . CYS A 1 89 ? 0.893 3.328 -18.071 1.00 93.81 89 CYS A O 1
ATOM 736 N N . GLU A 1 90 ? 1.082 1.654 -16.585 1.00 91.69 90 GLU A N 1
ATOM 737 C CA . GLU A 1 90 ? 2.210 0.994 -17.273 1.00 91.69 90 GLU A CA 1
ATOM 738 C C . GLU A 1 90 ? 1.821 0.504 -18.677 1.00 91.69 90 GLU A C 1
ATOM 740 O O . GLU A 1 90 ? 2.650 0.498 -19.584 1.00 91.69 90 GLU A O 1
ATOM 745 N N . MET A 1 91 ? 0.553 0.136 -18.874 1.00 92.19 91 MET A N 1
ATOM 746 C CA . MET A 1 91 ? -0.002 -0.268 -20.171 1.00 92.19 91 MET A CA 1
ATOM 747 C C . MET A 1 91 ? -0.475 0.916 -21.031 1.00 92.19 91 MET A C 1
ATOM 749 O O . MET A 1 91 ? -1.124 0.707 -22.054 1.00 92.19 91 MET A O 1
ATOM 753 N N . ASN A 1 92 ? -0.198 2.161 -20.624 1.00 94.38 92 ASN A N 1
ATOM 754 C CA . ASN A 1 92 ? -0.692 3.378 -21.279 1.00 94.38 92 ASN A CA 1
ATOM 755 C C . ASN A 1 92 ? -2.222 3.412 -21.456 1.00 94.38 92 ASN A C 1
ATOM 757 O O . ASN A 1 92 ? -2.716 4.059 -22.374 1.00 94.38 92 ASN A O 1
ATOM 761 N N . HIS A 1 93 ? -2.972 2.725 -20.587 1.00 95.31 93 HIS A N 1
ATOM 762 C CA . HIS A 1 93 ? -4.434 2.611 -20.653 1.00 95.31 93 HIS A CA 1
ATOM 763 C C . HIS A 1 93 ? -4.963 2.019 -21.970 1.00 95.31 93 HIS A C 1
ATOM 765 O O . HIS A 1 93 ? -6.080 2.317 -22.395 1.00 95.31 93 HIS A O 1
ATOM 771 N N . VAL A 1 94 ? -4.174 1.156 -22.621 1.00 95.75 94 VAL A N 1
ATOM 772 C CA . VAL A 1 94 ? -4.563 0.467 -23.855 1.00 95.75 94 VAL A CA 1
ATOM 773 C C . VAL A 1 94 ? -4.355 -1.039 -23.706 1.00 95.75 94 VAL A C 1
ATOM 775 O O . VAL A 1 94 ? -3.298 -1.517 -23.304 1.00 95.75 94 VAL A O 1
ATOM 778 N N . THR A 1 95 ? -5.398 -1.815 -23.998 1.00 92.50 95 THR A N 1
ATOM 779 C CA . THR A 1 95 ? -5.333 -3.284 -23.994 1.00 92.50 95 THR A CA 1
ATOM 780 C C . THR A 1 95 ? -4.400 -3.798 -25.091 1.00 92.50 95 THR A C 1
ATOM 782 O O . THR A 1 95 ? -4.143 -3.115 -26.080 1.00 92.50 95 THR A O 1
ATOM 785 N N . ARG A 1 96 ? -3.979 -5.068 -25.012 1.00 88.88 96 ARG A N 1
ATOM 786 C CA . ARG A 1 96 ? -3.176 -5.705 -26.076 1.00 88.88 96 ARG A CA 1
ATOM 787 C C . ARG A 1 96 ? -3.851 -5.672 -27.459 1.00 88.88 96 ARG A C 1
ATOM 789 O O . ARG A 1 96 ? -3.172 -5.737 -28.474 1.00 88.88 96 ARG A O 1
ATOM 796 N N . THR A 1 97 ? -5.180 -5.571 -27.502 1.00 93.06 97 THR A N 1
ATOM 797 C CA . THR A 1 97 ? -5.977 -5.452 -28.735 1.00 93.06 97 THR A CA 1
ATOM 798 C C . THR A 1 97 ? -6.166 -4.007 -29.216 1.00 93.06 97 THR A C 1
ATOM 800 O O . THR A 1 97 ? -6.927 -3.783 -30.149 1.00 93.06 9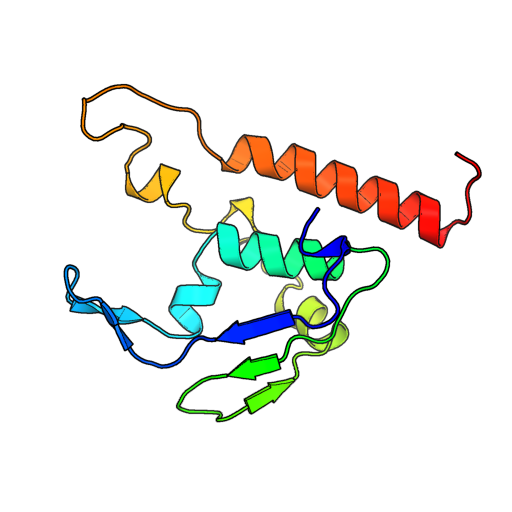7 THR A O 1
ATOM 803 N N . GLY A 1 98 ? -5.548 -3.018 -28.563 1.00 93.31 98 GLY A N 1
ATOM 804 C CA . GLY A 1 98 ? -5.653 -1.602 -28.932 1.00 93.31 98 GLY A CA 1
ATOM 805 C C . GLY A 1 98 ? -6.887 -0.872 -28.388 1.00 93.31 98 GLY A C 1
ATOM 806 O O . GLY A 1 98 ? -7.082 0.299 -28.696 1.00 93.31 98 GLY A O 1
ATOM 807 N N . ARG A 1 99 ? -7.733 -1.523 -27.578 1.00 94.94 99 ARG A N 1
ATOM 808 C CA . ARG A 1 99 ? -8.915 -0.875 -26.981 1.00 94.94 99 ARG A CA 1
ATOM 809 C C . ARG A 1 99 ? -8.514 -0.056 -25.750 1.00 94.94 99 ARG A C 1
ATOM 811 O O . ARG A 1 99 ? -7.817 -0.629 -24.905 1.00 94.94 99 ARG A O 1
ATOM 818 N N . PRO A 1 100 ? -8.953 1.208 -25.623 1.00 95.56 100 PRO A N 1
ATOM 819 C CA . PRO A 1 100 ? -8.706 2.012 -24.432 1.00 95.56 100 PRO A CA 1
ATOM 820 C C . PRO A 1 100 ? -9.519 1.497 -23.237 1.00 95.56 100 PRO A C 1
ATOM 822 O O . PRO A 1 100 ? -10.573 0.883 -23.419 1.00 95.56 100 PRO A O 1
ATOM 825 N N . PHE A 1 101 ? -9.033 1.751 -22.024 1.00 93.88 101 PHE A N 1
ATOM 826 C CA . PHE A 1 101 ? -9.750 1.466 -20.780 1.00 93.88 101 PHE A CA 1
ATOM 827 C C . PHE A 1 101 ? -9.483 2.543 -19.720 1.00 93.88 101 PHE A C 1
ATOM 829 O O . PHE A 1 101 ? -8.543 3.327 -19.842 1.00 93.88 101 PHE A O 1
ATOM 836 N N . GLU A 1 102 ? -10.338 2.604 -18.702 1.00 94.38 102 GLU A N 1
ATOM 837 C CA . GLU A 1 102 ? -10.282 3.635 -17.661 1.00 94.38 102 GLU A CA 1
ATOM 838 C C . GLU A 1 102 ? -9.092 3.450 -16.707 1.00 94.38 102 GLU A C 1
ATOM 840 O O . GLU A 1 102 ? -8.538 2.361 -16.546 1.00 94.38 102 GLU A O 1
ATOM 845 N N . CYS A 1 103 ? -8.681 4.544 -16.067 1.00 93.81 103 CYS A N 1
ATOM 846 C CA . CYS A 1 103 ? -7.599 4.526 -15.094 1.00 93.81 103 CYS A CA 1
ATOM 847 C C . CYS A 1 103 ? -8.114 4.090 -13.718 1.00 93.81 103 CYS A C 1
ATOM 849 O O . CYS A 1 103 ? -8.986 4.733 -13.135 1.00 93.81 103 CYS A O 1
ATOM 851 N N . ASP A 1 104 ? -7.481 3.074 -13.128 1.00 94.56 104 ASP A N 1
ATOM 852 C CA . ASP A 1 104 ? -7.845 2.573 -11.797 1.00 94.56 104 ASP A CA 1
ATOM 853 C C . ASP A 1 104 ? -7.714 3.639 -10.695 1.00 94.56 104 ASP A C 1
ATOM 855 O O . ASP A 1 104 ? -8.350 3.537 -9.646 1.00 94.56 104 ASP A O 1
ATOM 859 N N . LYS A 1 105 ? -6.914 4.693 -10.920 1.00 93.69 105 LYS A N 1
ATOM 860 C CA . LYS A 1 105 ? -6.734 5.795 -9.960 1.00 93.69 105 LYS A CA 1
ATOM 861 C C . LYS A 1 105 ? -8.050 6.468 -9.585 1.00 93.69 105 LYS A C 1
ATOM 863 O O . LYS A 1 105 ? -8.205 6.876 -8.438 1.00 93.69 105 LYS A O 1
ATOM 868 N N . GLU A 1 106 ? -8.979 6.584 -10.526 1.00 89.69 106 GLU A N 1
ATOM 869 C CA . GLU A 1 106 ? -10.281 7.208 -10.284 1.00 89.69 106 GLU A CA 1
ATOM 870 C C . GLU A 1 106 ? -11.169 6.294 -9.436 1.00 89.69 106 GLU A C 1
ATOM 872 O O . GLU A 1 106 ? -11.751 6.729 -8.439 1.00 89.69 106 GLU A O 1
ATOM 877 N N . ALA A 1 107 ? -11.178 4.998 -9.755 1.00 92.00 107 ALA A N 1
ATOM 878 C CA . ALA A 1 107 ? -11.932 3.994 -9.016 1.00 92.00 107 ALA A CA 1
ATOM 879 C C . ALA A 1 107 ? -11.474 3.887 -7.551 1.00 92.00 107 ALA A C 1
ATOM 881 O O . ALA A 1 107 ? -12.297 3.811 -6.634 1.00 92.00 107 ALA A O 1
ATOM 882 N N . ILE A 1 108 ? -10.163 3.933 -7.288 1.00 94.75 108 ILE A N 1
ATOM 883 C CA . ILE A 1 108 ? -9.657 3.762 -5.919 1.00 94.75 108 ILE A CA 1
ATOM 884 C C . ILE A 1 108 ? -9.975 4.945 -4.997 1.00 94.75 108 ILE A C 1
ATOM 886 O O . ILE A 1 108 ? -10.033 4.754 -3.784 1.00 94.75 108 ILE A O 1
ATOM 890 N N . ILE A 1 109 ? -10.219 6.148 -5.531 1.00 93.25 109 ILE A N 1
ATOM 891 C CA . ILE A 1 109 ? -10.629 7.308 -4.721 1.00 93.25 109 ILE A CA 1
ATOM 892 C C . ILE A 1 109 ? -11.974 7.018 -4.053 1.00 93.25 109 ILE A C 1
ATOM 894 O O . ILE A 1 109 ? -12.140 7.260 -2.857 1.00 93.25 109 ILE A O 1
ATOM 898 N N . GLN A 1 110 ? -12.916 6.445 -4.804 1.00 93.25 110 GLN A N 1
ATOM 899 C CA . GLN A 1 110 ? -14.227 6.066 -4.278 1.00 93.25 110 GLN A CA 1
ATOM 900 C C . GLN A 1 110 ? -14.096 5.000 -3.184 1.00 93.25 110 GLN A C 1
ATOM 902 O O . GLN A 1 110 ? -14.733 5.105 -2.135 1.00 93.25 110 GLN A O 1
ATOM 907 N N . VAL A 1 111 ? -13.209 4.018 -3.386 1.00 93.50 111 VAL A N 1
ATOM 908 C CA . VAL A 1 111 ? -12.915 2.979 -2.388 1.00 93.50 111 VAL A CA 1
ATOM 909 C C . VAL A 1 111 ? -12.347 3.590 -1.105 1.00 93.50 111 VAL A C 1
ATOM 911 O O . VAL A 1 111 ? -12.859 3.312 -0.022 1.00 93.50 111 VAL A O 1
ATOM 914 N N . LEU A 1 112 ? -11.325 4.445 -1.210 1.00 94.06 112 LEU A N 1
ATOM 915 C CA . LEU A 1 112 ? -10.683 5.087 -0.058 1.00 94.06 112 LEU A CA 1
ATOM 916 C C . LEU A 1 112 ? -11.662 5.966 0.729 1.00 94.06 112 LEU A C 1
ATOM 918 O O . LEU A 1 112 ? -11.713 5.865 1.954 1.00 94.06 112 LEU A O 1
ATOM 922 N N . ASN A 1 113 ? -12.479 6.766 0.038 1.00 94.88 113 ASN A N 1
ATOM 923 C CA . ASN A 1 113 ? -13.517 7.583 0.670 1.00 94.88 113 ASN A CA 1
ATOM 924 C C . ASN A 1 113 ? -14.549 6.717 1.403 1.00 94.88 113 ASN A C 1
ATOM 926 O O . ASN A 1 113 ? -14.912 7.016 2.540 1.00 94.88 113 ASN A O 1
ATOM 930 N N . GLY A 1 114 ? -14.983 5.612 0.789 1.00 94.44 114 GLY A N 1
ATOM 931 C CA . GLY A 1 114 ? -15.895 4.663 1.425 1.00 94.44 114 GLY A CA 1
ATOM 932 C C . GLY A 1 114 ? -15.311 4.053 2.702 1.00 94.44 114 GLY A C 1
ATOM 933 O O . GLY A 1 114 ? -15.992 3.998 3.725 1.00 94.44 114 GLY A O 1
ATOM 934 N N . MET A 1 115 ? -14.039 3.644 2.673 1.00 94.69 115 MET A N 1
ATOM 935 C CA . MET A 1 115 ? -13.356 3.092 3.850 1.00 94.69 115 MET A CA 1
ATOM 936 C C . MET A 1 115 ? -13.168 4.133 4.956 1.00 94.69 115 MET A C 1
ATOM 938 O O . MET A 1 115 ? -13.405 3.830 6.123 1.00 94.69 115 MET A O 1
ATOM 942 N N . PHE A 1 116 ? -12.790 5.364 4.599 1.00 94.56 116 PHE A N 1
ATOM 943 C CA . PHE A 1 116 ? -12.659 6.463 5.553 1.00 94.56 116 PHE A CA 1
ATOM 944 C C . PHE A 1 116 ? -13.980 6.740 6.276 1.00 94.56 116 PHE A C 1
ATOM 946 O O . PHE A 1 116 ? -14.020 6.711 7.504 1.00 94.56 116 PHE A O 1
ATOM 953 N N . ASN A 1 117 ? -15.070 6.922 5.526 1.00 94.81 117 ASN A N 1
ATOM 954 C CA . ASN A 1 117 ? -16.387 7.187 6.104 1.00 94.81 117 ASN A CA 1
ATOM 955 C C . ASN A 1 117 ? -16.851 6.037 7.007 1.00 94.81 117 ASN A C 1
ATOM 957 O O . ASN A 1 117 ? -17.302 6.278 8.124 1.00 94.81 117 ASN A O 1
ATOM 961 N N . ALA A 1 118 ? -16.679 4.786 6.566 1.00 92.94 118 ALA A N 1
ATOM 962 C CA . ALA A 1 118 ? -17.026 3.615 7.368 1.00 92.94 118 ALA A CA 1
ATOM 963 C C . ALA A 1 118 ? -16.233 3.554 8.684 1.00 92.94 118 ALA A C 1
ATOM 965 O O . ALA A 1 118 ? -16.802 3.254 9.733 1.00 92.94 118 ALA A O 1
ATOM 966 N N . LYS A 1 119 ? -14.934 3.875 8.650 1.00 93.12 119 LYS A N 1
ATOM 967 C CA . LYS A 1 119 ? -14.090 3.921 9.850 1.00 93.12 119 LYS A CA 1
ATOM 968 C C . LYS A 1 119 ? -14.490 5.047 10.800 1.00 93.12 119 LYS A C 1
ATOM 970 O O . LYS A 1 119 ? -14.512 4.825 12.005 1.00 93.12 119 LYS A O 1
ATOM 975 N N . VAL A 1 120 ? -14.825 6.229 10.280 1.00 94.12 120 VAL A N 1
ATOM 976 C CA . VAL A 1 120 ? -15.309 7.354 11.097 1.00 94.12 120 VAL A CA 1
ATOM 977 C C . VAL A 1 120 ? -16.607 6.984 11.816 1.00 94.12 120 VAL A C 1
ATOM 979 O O . VAL A 1 120 ? -16.702 7.184 13.024 1.00 94.12 120 VAL A O 1
ATOM 982 N N . VAL A 1 121 ? -17.576 6.400 11.105 1.00 93.94 121 VAL A N 1
ATOM 983 C CA . VAL A 1 121 ? -18.848 5.936 11.690 1.00 93.94 121 VAL A CA 1
ATOM 984 C C . VAL A 1 121 ? -18.606 4.919 12.809 1.00 93.94 121 VAL A C 1
ATOM 986 O O . VAL A 1 121 ? -19.147 5.077 13.903 1.00 93.94 121 VAL A O 1
ATOM 989 N N . ASP A 1 122 ? -17.745 3.926 12.565 1.00 91.94 122 ASP A N 1
ATOM 990 C CA . ASP A 1 122 ? -17.376 2.894 13.543 1.00 91.94 122 ASP A CA 1
ATOM 991 C C . ASP A 1 122 ? -16.704 3.491 14.794 1.00 91.94 122 ASP A C 1
ATOM 993 O O . ASP A 1 122 ? -17.108 3.207 15.923 1.00 91.94 122 ASP A O 1
ATOM 997 N N . GLN A 1 123 ? -15.733 4.394 14.612 1.00 90.31 123 GLN A N 1
ATOM 998 C CA . GLN A 1 123 ? -15.001 5.025 15.717 1.00 90.31 123 GLN A CA 1
ATOM 999 C C . GLN A 1 123 ? -15.863 5.973 16.551 1.00 90.31 123 GLN A C 1
ATOM 1001 O O . GLN A 1 123 ? -15.714 6.028 17.773 1.00 90.31 123 GLN A O 1
ATOM 1006 N N . LEU A 1 124 ? -16.763 6.712 15.906 1.00 93.81 124 LEU A N 1
ATOM 1007 C CA . LEU A 1 124 ? -17.689 7.617 16.582 1.00 93.81 124 LEU A CA 1
ATOM 1008 C C . LEU A 1 124 ? -18.916 6.890 17.149 1.00 93.81 124 LEU A C 1
ATOM 1010 O O . LEU A 1 124 ? -19.725 7.525 17.824 1.00 93.81 124 LEU A O 1
ATOM 1014 N N . LYS A 1 125 ? -19.048 5.575 16.909 1.00 87.69 125 LYS A N 1
ATOM 1015 C CA . LYS A 1 125 ? -20.213 4.760 17.291 1.00 87.69 125 LYS A CA 1
ATOM 1016 C C . LYS A 1 125 ? -21.533 5.379 16.821 1.00 87.69 125 LYS A C 1
ATOM 1018 O O . LYS A 1 125 ? -22.536 5.321 17.533 1.00 87.69 125 LYS A O 1
ATOM 1023 N N . LEU A 1 126 ? -21.523 6.010 15.650 1.00 76.31 126 LEU A N 1
ATOM 1024 C CA . LEU A 1 126 ? -22.734 6.580 15.071 1.00 76.31 126 LEU A CA 1
ATOM 1025 C C . LEU A 1 126 ? -23.633 5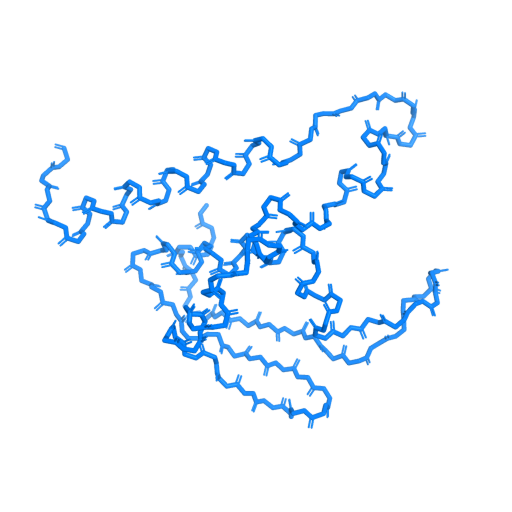.421 14.632 1.00 76.31 126 LEU A C 1
ATOM 1027 O O . LEU A 1 126 ? -23.169 4.498 13.961 1.00 76.31 126 LEU A O 1
ATOM 1031 N N . SER A 1 127 ? -24.901 5.446 15.046 1.00 55.53 127 SER A N 1
ATOM 1032 C CA . SER A 1 127 ? -25.897 4.499 14.543 1.00 55.53 127 SER A CA 1
ATOM 1033 C C . SER A 1 127 ? -25.992 4.619 13.014 1.00 55.53 127 SER A C 1
ATOM 1035 O O . SER A 1 127 ? -25.887 5.743 12.515 1.00 55.53 127 SER A O 1
ATOM 1037 N N . PRO A 1 128 ? -26.148 3.498 12.283 1.00 58.97 128 PRO A N 1
ATOM 1038 C CA . PRO A 1 128 ? -26.263 3.512 10.827 1.00 58.97 128 PRO A CA 1
ATOM 1039 C C . PRO A 1 128 ? -27.472 4.312 10.332 1.00 58.97 128 PRO A C 1
ATOM 1041 O O . PRO A 1 128 ? -28.498 4.349 11.052 1.00 58.97 128 PRO A O 1
#

Organism: Noctiluca scintillans (NCBI:txid2966)

Secondary structure (DSSP, 8-state):
--GGG-S--EEE---EE-TTT--EESHHHHTTBHHHHHHHHHHHHSTT----EEE-SSSS-EE--HHHHHHHHTT-GGGSGGGSB-HHHHTTTB-TTS-B---HHHHHHHHHHHHHHHHHHHHHT---

Nearest PDB structures (foldseek):
  5e6s-assembly3_E  TM=3.573E-01  e=2.660E+00  Homo sapiens
  8ce6-assembly1_A  TM=3.616E-01  e=7.569E+00  Homo sapiens

Mean predicted aligned error: 4.93 Å

Foldseek 3Di:
DVLLVDPAAEAEFEFDQDPPVRDTTGDVLLLQALVSLLSQLLLVLHLHRDFYWYDYPVPRIDTQDPVNVCVVCPPPCCSHSLNHHYPCVVVVQADPVRDGDDDCSVVSVVVSVVSNVVNVCSVVVPDD

Sequence (128 aa):
YYVERCNCFWVLAPDARHEDRHQRCGFASWRGRGWCRLEEWANFLSRRSLMPLVVTDTQRIVTYSMISFLMDNLNKPARAPCMGMFSCCEMNHVTRTGRPFECDKEAIIQVLNGMFNAKVVDQLKLSP

Solvent-accessible surface area (backbone atoms only — not comparable to full-atom values): 7374 Å² total; per-residue (Å²): 119,63,68,67,69,51,94,75,46,76,44,83,27,47,72,44,64,41,82,90,78,66,43,80,38,23,53,73,54,48,71,40,24,13,63,54,32,40,50,53,50,43,29,68,35,25,88,76,56,68,64,34,42,36,33,27,73,90,52,67,69,45,75,50,48,69,66,57,52,50,63,71,46,56,97,34,71,75,66,38,35,76,58,28,55,36,72,44,61,76,46,72,34,40,45,99,86,69,49,75,57,80,62,62,59,64,59,48,50,58,52,52,52,52,36,46,52,53,31,49,38,62,75,68,64,53,79,132

Radius of gyration: 16.43 Å; Cα contacts (8 Å, |Δi|>4): 160; chains: 1; bounding box: 44×28×46 Å

pLDDT: mean 89.86, std 7.1, range [55.53, 95.75]